Protein AF-A0A2V9QNV8-F1 (afdb_monomer_lite)

pLDDT: mean 74.78, std 14.24, range [40.12, 94.5]

Radius of gyration: 13.71 Å; chains: 1; bounding box: 27×28×39 Å

Structure (mmCIF, N/CA/C/O backbone):
data_AF-A0A2V9QNV8-F1
#
_entry.id   AF-A0A2V9QNV8-F1
#
loop_
_atom_site.group_PDB
_atom_site.id
_atom_site.type_symbol
_atom_site.label_atom_id
_atom_site.label_alt_id
_atom_site.label_comp_id
_atom_site.label_asym_id
_atom_site.label_entity_id
_atom_site.label_seq_id
_atom_site.pdbx_PDB_ins_code
_atom_site.Cartn_x
_atom_site.Cartn_y
_atom_site.Cartn_z
_atom_site.occupancy
_atom_site.B_iso_or_equiv
_atom_site.auth_seq_id
_atom_site.auth_comp_id
_atom_site.auth_asym_id
_atom_site.auth_atom_id
_atom_site.pdbx_PDB_model_num
ATOM 1 N N . MET A 1 1 ? -7.442 -20.555 16.621 1.00 40.12 1 MET A N 1
ATOM 2 C CA . MET A 1 1 ? -7.751 -19.112 16.631 1.00 40.12 1 MET A CA 1
ATOM 3 C C . MET A 1 1 ? -7.296 -18.516 15.313 1.00 40.12 1 MET A C 1
ATOM 5 O O . MET A 1 1 ? -6.106 -18.308 15.137 1.00 40.12 1 MET A O 1
ATOM 9 N N . GLY A 1 2 ? -8.199 -18.373 14.343 1.00 45.62 2 GLY A N 1
ATOM 10 C CA . GLY A 1 2 ? -7.889 -17.692 13.087 1.00 45.62 2 GLY A CA 1
ATOM 11 C C . GLY A 1 2 ? -8.338 -16.249 13.215 1.00 45.62 2 GLY A C 1
ATOM 12 O O . GLY A 1 2 ? -9.527 -15.980 13.087 1.00 45.62 2 GLY A O 1
ATOM 13 N N . ASN A 1 3 ? -7.4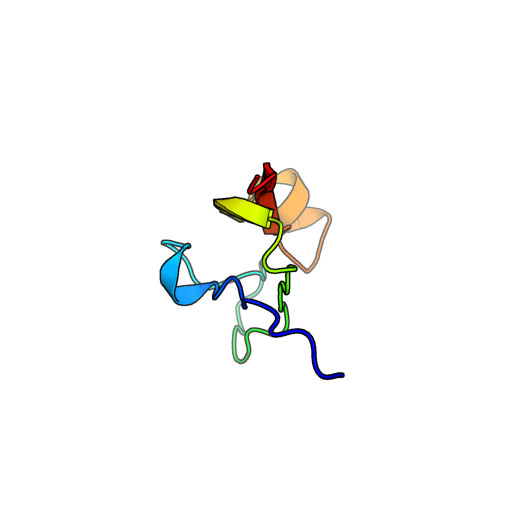16 -15.353 13.547 1.00 52.19 3 ASN A N 1
ATOM 14 C CA . ASN A 1 3 ? -7.693 -13.923 13.571 1.00 52.19 3 ASN A CA 1
ATOM 15 C C . ASN A 1 3 ? -8.108 -13.536 12.144 1.00 52.19 3 ASN A C 1
ATOM 17 O O . ASN A 1 3 ? -7.396 -13.858 11.190 1.00 52.19 3 ASN A O 1
ATOM 21 N N . ALA A 1 4 ? -9.291 -12.946 11.970 1.00 65.81 4 ALA A N 1
ATOM 22 C CA . ALA A 1 4 ? -9.700 -12.453 10.662 1.00 65.81 4 ALA A CA 1
ATOM 23 C C . ALA A 1 4 ? -8.732 -11.324 10.287 1.00 65.81 4 ALA A C 1
ATOM 25 O O . ALA A 1 4 ? -8.679 -10.322 10.982 1.00 65.81 4 ALA A O 1
ATOM 26 N N . PHE A 1 5 ? -7.909 -11.509 9.261 1.00 72.88 5 PHE A N 1
ATOM 27 C CA . PHE A 1 5 ? -7.070 -10.436 8.736 1.00 72.88 5 PHE A CA 1
ATOM 28 C C . PHE A 1 5 ? -7.805 -9.768 7.584 1.00 72.88 5 PHE A C 1
ATOM 30 O O . PHE A 1 5 ? -8.363 -10.457 6.722 1.00 72.88 5 PHE A O 1
ATOM 37 N N . GLU A 1 6 ? -7.779 -8.441 7.539 1.00 77.25 6 GLU A N 1
ATOM 38 C CA . GLU A 1 6 ? -8.291 -7.710 6.391 1.00 77.25 6 GLU A CA 1
ATOM 39 C C . GLU A 1 6 ? -7.193 -7.599 5.321 1.00 77.25 6 GLU A C 1
ATOM 41 O O . GLU A 1 6 ? -6.013 -7.379 5.610 1.00 77.25 6 GLU A O 1
ATOM 46 N N . LEU A 1 7 ? -7.575 -7.805 4.058 1.00 78.94 7 LEU A N 1
ATOM 47 C CA . LEU A 1 7 ? -6.687 -7.649 2.909 1.00 78.94 7 LEU A CA 1
ATOM 48 C C . LEU A 1 7 ? -6.878 -6.251 2.318 1.00 78.94 7 LEU A C 1
ATOM 50 O O . LEU A 1 7 ? -7.923 -5.968 1.725 1.00 78.94 7 LEU A O 1
ATOM 54 N N . ALA A 1 8 ? -5.834 -5.419 2.362 1.00 74.12 8 ALA A N 1
ATOM 55 C CA . ALA A 1 8 ? -5.809 -4.166 1.614 1.00 74.12 8 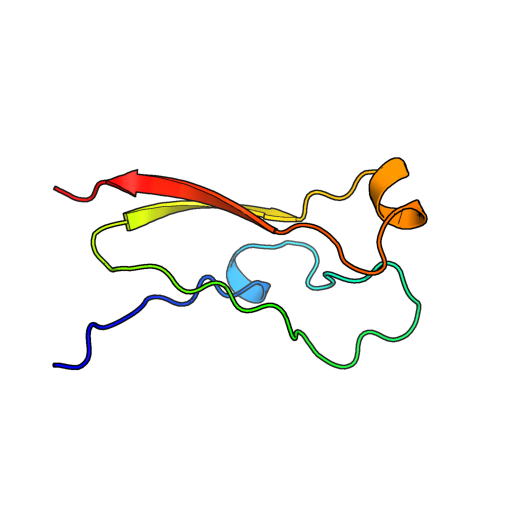ALA A CA 1
ATOM 56 C C . ALA A 1 8 ? -5.640 -4.486 0.121 1.00 74.12 8 ALA A C 1
ATOM 58 O O . ALA A 1 8 ? -4.528 -4.606 -0.394 1.00 74.12 8 ALA A O 1
ATOM 59 N N . ALA A 1 9 ? -6.755 -4.688 -0.583 1.00 65.00 9 ALA A N 1
ATOM 60 C CA . ALA A 1 9 ? -6.735 -5.072 -1.987 1.00 65.00 9 ALA A CA 1
ATOM 61 C C . ALA A 1 9 ? -6.271 -3.891 -2.866 1.00 65.00 9 ALA A C 1
ATOM 63 O O . ALA A 1 9 ? -6.996 -2.893 -2.974 1.00 65.00 9 ALA A O 1
ATOM 64 N N . PRO A 1 10 ? -5.140 -4.013 -3.593 1.00 59.84 10 PRO A N 1
ATOM 65 C CA . PRO A 1 10 ? -4.623 -2.963 -4.474 1.00 59.84 10 PRO A CA 1
ATOM 66 C C . PRO A 1 10 ? -5.681 -2.424 -5.445 1.00 59.84 10 PRO A C 1
ATOM 68 O O . PRO A 1 10 ? -5.784 -1.226 -5.668 1.00 59.84 10 PRO A O 1
ATOM 71 N N . ARG A 1 11 ? -6.546 -3.305 -5.961 1.00 56.62 11 ARG A N 1
ATOM 72 C CA . ARG A 1 11 ? -7.613 -2.965 -6.914 1.00 56.62 11 ARG A CA 1
ATOM 73 C C . ARG A 1 11 ? -8.741 -2.092 -6.353 1.00 56.62 11 ARG A C 1
ATOM 75 O O . ARG A 1 11 ? -9.393 -1.418 -7.141 1.00 56.62 11 ARG A O 1
ATOM 82 N N . LYS A 1 12 ? -9.000 -2.119 -5.040 1.00 55.16 12 LYS A N 1
ATOM 83 C CA . LYS A 1 12 ? -10.029 -1.272 -4.406 1.00 55.16 12 LYS A CA 1
ATOM 84 C C . LYS A 1 12 ? -9.490 0.101 -4.010 1.00 55.16 12 LYS A C 1
ATOM 86 O O . LYS A 1 12 ? -10.256 1.056 -3.974 1.00 55.16 12 LYS A O 1
ATOM 91 N N . HIS A 1 13 ? -8.189 0.196 -3.733 1.0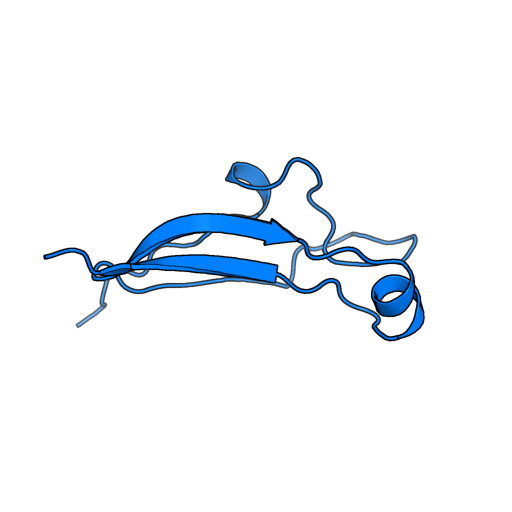0 57.41 13 HIS A N 1
ATOM 92 C CA . HIS A 1 13 ? -7.587 1.394 -3.144 1.00 57.41 13 HIS A CA 1
ATOM 93 C C . HIS A 1 13 ? -6.618 2.144 -4.072 1.00 57.41 13 HIS A C 1
ATOM 95 O O . HIS A 1 13 ? -6.237 3.271 -3.768 1.00 57.41 13 HIS A O 1
ATOM 101 N N . LEU A 1 14 ? -6.224 1.570 -5.214 1.00 58.53 14 LEU A N 1
ATOM 102 C CA . LEU A 1 14 ? -5.281 2.194 -6.145 1.00 58.53 14 LEU A CA 1
ATOM 103 C C . LEU A 1 14 ? -5.912 2.449 -7.512 1.00 58.53 14 LEU A C 1
ATOM 105 O O . LEU A 1 14 ? -6.458 1.555 -8.152 1.00 58.53 14 LEU A O 1
ATOM 109 N N . ARG A 1 15 ? -5.718 3.673 -8.018 1.00 52.19 15 ARG A N 1
ATOM 110 C CA . ARG A 1 15 ? -6.079 4.074 -9.390 1.00 52.19 15 ARG A CA 1
ATOM 111 C C . ARG A 1 15 ? -5.234 3.361 -10.457 1.00 52.19 15 ARG A C 1
ATOM 113 O O . ARG A 1 15 ? -5.650 3.259 -11.606 1.00 52.19 15 ARG A O 1
ATOM 120 N N . TYR A 1 16 ? -4.058 2.856 -10.075 1.00 54.62 16 TYR A N 1
ATOM 121 C CA . TYR A 1 16 ? -3.179 2.049 -10.917 1.00 54.62 16 TYR A CA 1
ATOM 122 C C . TYR A 1 16 ? -2.820 0.759 -10.190 1.00 54.62 16 TYR A C 1
ATOM 124 O O . TYR A 1 16 ? -2.229 0.784 -9.119 1.00 54.62 16 TYR A O 1
ATOM 132 N N . SER A 1 17 ? -3.156 -0.369 -10.807 1.00 56.72 17 SER A N 1
ATOM 133 C CA . SER A 1 17 ? -2.975 -1.695 -10.213 1.00 56.72 17 SER A CA 1
ATOM 134 C C . SER A 1 17 ? -1.491 -2.116 -10.134 1.00 56.72 17 SER A C 1
ATOM 136 O O . SER A 1 17 ? -1.121 -2.945 -9.320 1.00 56.72 17 SER A O 1
ATOM 138 N N . ARG A 1 18 ? -0.602 -1.543 -10.958 1.00 65.00 18 ARG A N 1
ATOM 139 C CA . ARG A 1 18 ? 0.781 -2.036 -11.094 1.00 65.00 18 ARG A CA 1
ATOM 140 C C . ARG A 1 18 ? 1.689 -1.581 -9.949 1.00 65.00 18 ARG A C 1
ATOM 142 O O . ARG A 1 18 ? 1.897 -0.383 -9.780 1.00 65.00 18 ARG A O 1
ATOM 149 N N . THR A 1 19 ? 2.323 -2.544 -9.287 1.00 66.62 19 THR A N 1
ATOM 150 C CA . THR A 1 19 ? 3.440 -2.360 -8.345 1.00 66.62 19 THR A CA 1
ATOM 151 C C . THR A 1 19 ? 4.807 -2.623 -8.986 1.00 66.62 19 THR A C 1
ATOM 153 O O . THR A 1 19 ? 5.788 -2.790 -8.282 1.00 66.62 19 THR A O 1
ATOM 156 N N . TYR A 1 20 ? 4.905 -2.640 -10.319 1.00 62.47 20 TYR A N 1
ATOM 157 C CA . TYR A 1 20 ? 6.155 -2.908 -11.040 1.00 62.47 20 TYR A CA 1
ATOM 158 C C . TYR A 1 20 ? 6.461 -1.799 -12.062 1.00 62.47 20 TYR A C 1
ATOM 160 O O . TYR A 1 20 ? 5.528 -1.310 -12.717 1.00 62.47 20 TYR A O 1
ATOM 168 N N . PRO A 1 21 ? 7.740 -1.417 -12.253 1.00 60.50 21 PRO A N 1
ATOM 169 C CA . PRO A 1 21 ? 8.162 -0.476 -13.290 1.00 60.50 21 PRO A CA 1
ATOM 170 C C . PRO A 1 21 ? 8.107 -1.052 -14.718 1.00 60.50 21 PRO A C 1
ATOM 172 O O . PRO A 1 21 ? 8.037 -0.275 -15.669 1.00 60.50 21 PRO A O 1
ATOM 175 N N . GLY A 1 22 ? 8.168 -2.384 -14.876 1.00 60.12 22 GLY A N 1
ATOM 176 C CA . GLY A 1 22 ? 8.402 -3.077 -16.154 1.00 60.12 22 GLY A CA 1
ATOM 177 C C . GLY A 1 22 ? 7.180 -3.316 -17.061 1.00 60.12 22 GLY A C 1
ATOM 178 O O . GLY A 1 22 ? 6.027 -3.094 -16.686 1.00 60.12 22 GLY A O 1
ATOM 179 N N . LEU A 1 23 ? 7.450 -3.793 -18.287 1.00 57.00 23 LEU A N 1
ATOM 180 C CA . LEU A 1 23 ? 6.466 -3.987 -19.370 1.00 57.00 23 LEU A CA 1
ATOM 181 C C . LEU A 1 23 ? 5.540 -5.207 -19.178 1.00 57.00 23 LEU A C 1
ATOM 183 O O . LEU A 1 23 ? 4.482 -5.256 -19.800 1.00 57.00 23 LEU A O 1
ATOM 187 N N . LEU A 1 24 ? 5.899 -6.168 -18.320 1.00 55.91 24 LEU A N 1
ATOM 188 C CA . LEU A 1 24 ? 5.108 -7.378 -18.058 1.00 55.91 24 LEU A CA 1
ATOM 189 C C . LEU A 1 24 ? 4.511 -7.355 -16.644 1.00 55.91 24 LEU A C 1
ATOM 191 O O . LEU A 1 24 ? 5.207 -7.676 -15.684 1.00 55.91 24 LEU A O 1
ATOM 195 N N . PRO A 1 25 ? 3.219 -7.029 -16.480 1.00 57.41 25 PRO A N 1
ATOM 196 C CA . PRO A 1 25 ? 2.534 -7.107 -15.205 1.00 57.41 25 PRO A CA 1
ATOM 197 C C . PRO A 1 25 ? 1.527 -8.249 -15.293 1.00 57.41 25 PRO A C 1
ATOM 199 O O . PRO A 1 25 ? 0.363 -8.019 -15.616 1.00 57.41 25 PRO A O 1
ATOM 202 N N . VAL A 1 26 ? 1.965 -9.488 -15.083 1.00 54.94 26 VAL A N 1
ATOM 203 C CA . VAL A 1 26 ? 1.028 -10.620 -15.186 1.00 54.94 26 VAL A CA 1
ATOM 204 C C . VAL A 1 26 ? 0.382 -10.930 -13.829 1.00 54.94 26 VAL A C 1
ATOM 206 O O . VAL A 1 26 ? -0.736 -11.433 -13.788 1.00 54.94 26 VAL A O 1
ATOM 209 N N . VAL A 1 27 ? 1.004 -10.548 -12.702 1.00 56.06 27 VAL A N 1
ATOM 210 C CA . VAL A 1 27 ? 0.511 -10.909 -11.360 1.00 56.06 27 VAL A CA 1
ATOM 211 C C . VAL A 1 27 ? 0.802 -9.842 -10.301 1.00 56.06 27 VAL A C 1
ATOM 213 O O . VAL A 1 27 ? 1.894 -9.287 -10.243 1.00 56.06 27 VAL A O 1
ATOM 216 N N . HIS A 1 28 ? -0.188 -9.575 -9.442 1.00 63.34 28 HIS A N 1
ATOM 217 C CA . HIS A 1 28 ? -0.018 -8.772 -8.226 1.00 63.34 28 HIS A CA 1
ATOM 218 C C . HIS A 1 28 ? 0.493 -9.698 -7.130 1.00 63.34 28 HIS A C 1
ATOM 220 O O . HIS A 1 28 ? -0.289 -10.429 -6.520 1.00 63.34 28 HIS A O 1
ATOM 226 N N . VAL A 1 29 ? 1.808 -9.722 -6.943 1.00 68.38 29 VAL A N 1
ATOM 227 C CA . VAL A 1 29 ? 2.437 -10.566 -5.917 1.00 68.38 29 VAL A CA 1
ATOM 228 C C . VAL A 1 29 ? 2.351 -9.902 -4.543 1.00 68.38 29 VAL A C 1
ATOM 230 O O . VAL A 1 29 ? 2.244 -10.592 -3.531 1.00 68.38 29 VAL A O 1
ATOM 233 N N . ASP A 1 30 ? 2.303 -8.572 -4.512 1.00 74.25 30 ASP A N 1
ATOM 234 C CA . ASP A 1 30 ? 2.307 -7.816 -3.268 1.00 74.25 30 ASP A CA 1
ATOM 235 C C . ASP A 1 30 ? 0.942 -7.898 -2.581 1.00 74.25 30 ASP A C 1
ATOM 237 O O . ASP A 1 30 ? -0.087 -7.464 -3.111 1.00 74.25 30 ASP A O 1
ATOM 241 N N . ARG A 1 31 ? 0.935 -8.482 -1.382 1.00 78.31 31 ARG A N 1
ATOM 242 C CA . ARG A 1 31 ? -0.245 -8.616 -0.526 1.00 78.31 31 ARG A CA 1
ATOM 243 C C . ARG A 1 31 ? 0.024 -7.894 0.782 1.00 78.31 31 ARG A C 1
ATOM 245 O O . ARG A 1 31 ? 1.078 -8.082 1.380 1.00 78.31 31 ARG A O 1
ATOM 252 N N . PHE A 1 32 ? -0.941 -7.098 1.226 1.00 82.56 32 PHE A N 1
ATOM 253 C CA . PHE A 1 32 ? -0.855 -6.355 2.476 1.00 82.56 32 PHE A CA 1
ATOM 254 C C . PHE A 1 32 ? -2.015 -6.783 3.378 1.00 82.56 32 PHE A C 1
ATOM 256 O O . PHE A 1 32 ? -3.172 -6.477 3.087 1.00 82.56 32 PHE A O 1
ATOM 263 N N . TYR A 1 33 ? -1.696 -7.519 4.441 1.00 87.06 33 TYR A N 1
ATOM 264 C CA . TYR A 1 33 ? -2.656 -7.982 5.443 1.00 87.06 33 TYR A CA 1
ATOM 265 C C . TYR A 1 33 ? -2.472 -7.188 6.730 1.00 87.06 33 TYR A C 1
ATOM 267 O O . TYR A 1 33 ? -1.335 -6.938 7.134 1.00 87.06 33 TYR A O 1
ATOM 275 N N . TYR A 1 34 ? -3.572 -6.808 7.368 1.00 88.38 34 TYR A N 1
ATOM 276 C CA . TYR A 1 34 ? -3.552 -6.114 8.651 1.00 88.38 34 TYR A CA 1
ATOM 277 C C . TYR A 1 34 ? -4.625 -6.662 9.593 1.00 88.38 34 TYR A C 1
ATOM 279 O O . TYR A 1 34 ? -5.576 -7.322 9.170 1.00 88.38 34 TYR A O 1
ATOM 287 N N . ASP A 1 35 ? -4.404 -6.453 10.888 1.00 89.88 35 ASP A N 1
ATOM 288 C CA . ASP A 1 35 ? -5.289 -6.915 11.956 1.00 89.88 35 ASP A CA 1
ATOM 289 C C . ASP A 1 35 ? -6.533 -6.015 12.079 1.00 89.88 35 ASP A C 1
ATOM 291 O O . ASP A 1 35 ? -6.465 -4.828 11.766 1.00 89.88 35 ASP A O 1
ATOM 295 N N . ASN A 1 36 ? -7.654 -6.552 12.571 1.00 86.81 36 ASN A N 1
ATOM 296 C CA . ASN A 1 36 ? -8.903 -5.799 12.757 1.00 86.81 36 ASN A CA 1
ATOM 297 C C . ASN A 1 36 ? -8.786 -4.658 13.774 1.00 86.81 36 ASN A C 1
ATOM 299 O O . ASN A 1 36 ? -9.632 -3.769 13.786 1.00 86.81 36 ASN A O 1
ATOM 303 N N . HIS A 1 37 ? -7.758 -4.664 14.624 1.00 89.62 37 HIS A N 1
ATOM 304 C CA . HIS A 1 37 ? -7.460 -3.532 15.500 1.00 89.62 37 HIS A CA 1
ATOM 305 C C . HIS A 1 37 ? -6.927 -2.308 14.738 1.00 89.62 37 HIS A C 1
ATOM 307 O O . HIS A 1 37 ? -6.800 -1.233 15.323 1.00 89.62 37 HIS A O 1
ATOM 313 N N . LEU A 1 38 ? -6.637 -2.425 13.439 1.00 90.81 38 LEU A N 1
ATOM 314 C CA . LEU A 1 38 ? -6.141 -1.338 12.601 1.00 90.81 38 LEU A CA 1
ATOM 315 C C . LEU A 1 38 ? -7.187 -0.926 11.563 1.00 90.81 38 LEU A C 1
ATOM 317 O O . LEU A 1 38 ? -7.543 -1.695 10.674 1.00 90.81 38 LEU A O 1
ATOM 321 N N . ARG A 1 39 ? -7.609 0.337 1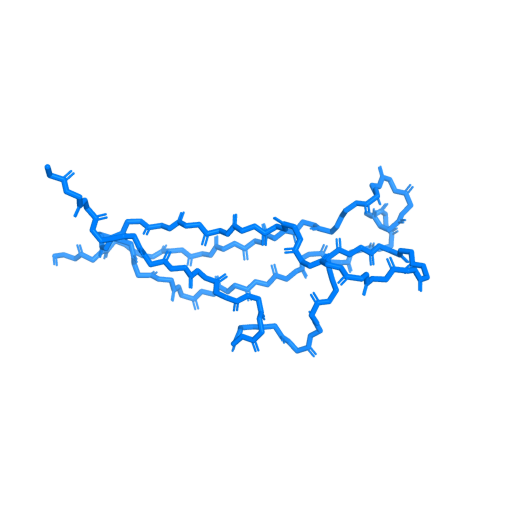1.605 1.00 90.25 39 ARG A N 1
ATOM 322 C CA . ARG A 1 39 ? -8.439 0.941 10.563 1.00 90.25 39 ARG A CA 1
ATOM 323 C C . ARG A 1 39 ? -7.550 1.541 9.481 1.00 90.25 39 ARG A C 1
ATOM 325 O O . ARG A 1 39 ? -6.832 2.506 9.735 1.00 90.25 39 ARG A O 1
ATOM 332 N N . LEU A 1 40 ? -7.609 1.000 8.264 1.00 90.19 40 LEU A N 1
ATOM 333 C CA . LEU A 1 40 ? -6.873 1.529 7.111 1.00 90.19 40 LEU A CA 1
ATOM 334 C C . LEU A 1 40 ? -7.440 2.894 6.684 1.00 90.19 40 LEU A C 1
ATOM 336 O O . LEU A 1 40 ? -8.556 2.979 6.175 1.00 90.19 40 LEU A O 1
ATOM 340 N N . THR A 1 41 ? -6.664 3.965 6.852 1.00 91.12 41 T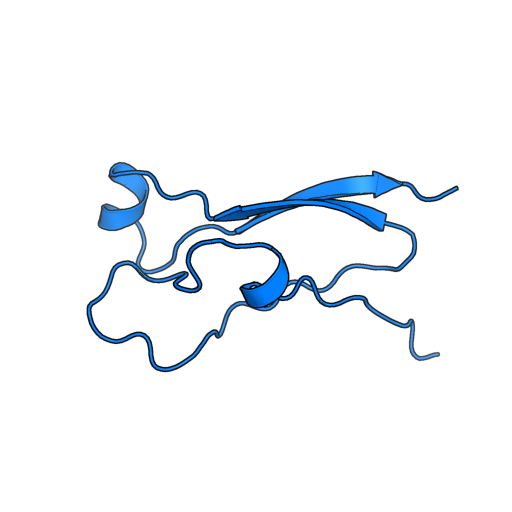HR A N 1
ATOM 341 C CA . THR A 1 41 ? -7.073 5.336 6.491 1.00 91.12 41 THR A CA 1
ATOM 342 C C . THR A 1 41 ? -6.637 5.729 5.089 1.00 91.12 41 THR A C 1
ATOM 344 O O . THR A 1 41 ? -7.341 6.456 4.388 1.00 91.12 41 THR A O 1
ATOM 347 N N . SER A 1 42 ? -5.476 5.248 4.643 1.00 88.69 42 SER A N 1
ATOM 348 C CA . SER A 1 42 ? -5.014 5.467 3.276 1.00 88.69 42 SER A CA 1
ATOM 349 C C . SER A 1 42 ? -4.127 4.331 2.798 1.00 88.69 42 SER A C 1
ATOM 351 O O . SER A 1 42 ? -3.375 3.743 3.572 1.00 88.69 42 SER A O 1
ATOM 353 N N . PHE A 1 43 ? -4.190 4.051 1.501 1.00 87.75 43 PHE A N 1
ATOM 354 C CA . PHE A 1 43 ? -3.337 3.069 0.849 1.00 87.75 43 PHE A CA 1
ATOM 355 C C . PHE A 1 43 ? -2.923 3.596 -0.519 1.00 87.75 43 PHE A C 1
ATOM 357 O O . PHE A 1 43 ? -3.771 3.942 -1.343 1.00 87.75 43 PHE A O 1
ATOM 364 N N . ARG A 1 44 ? -1.617 3.711 -0.757 1.00 85.00 44 ARG A N 1
ATOM 365 C CA . ARG A 1 44 ? -1.070 4.298 -1.985 1.00 85.00 44 ARG A CA 1
ATOM 366 C C . ARG A 1 44 ? 0.198 3.593 -2.439 1.00 85.00 44 ARG A C 1
ATOM 368 O O . ARG A 1 44 ? 0.970 3.096 -1.629 1.00 85.00 44 ARG A O 1
ATOM 375 N N . VAL A 1 45 ? 0.450 3.634 -3.742 1.00 83.44 45 VAL A N 1
ATOM 376 C CA . VAL A 1 45 ? 1.738 3.244 -4.320 1.00 83.44 45 VAL A CA 1
ATOM 377 C C . VAL A 1 45 ? 2.635 4.475 -4.341 1.00 83.44 45 VAL A C 1
ATOM 379 O O . VAL A 1 45 ? 2.298 5.487 -4.961 1.00 83.44 45 VAL A O 1
ATOM 382 N N . HIS A 1 46 ? 3.782 4.406 -3.675 1.00 85.56 46 HIS A N 1
ATOM 383 C CA . HIS A 1 46 ? 4.809 5.430 -3.772 1.00 85.56 46 HIS A CA 1
ATOM 384 C C . HIS A 1 46 ? 5.583 5.224 -5.075 1.00 85.56 46 HIS A C 1
ATOM 386 O O . HIS A 1 46 ? 6.369 4.293 -5.199 1.00 85.56 46 HIS A O 1
ATOM 392 N N . ARG A 1 47 ? 5.336 6.079 -6.073 1.00 79.81 47 ARG A N 1
ATOM 393 C CA . ARG A 1 47 ? 5.946 5.980 -7.405 1.00 79.81 47 ARG A CA 1
ATOM 394 C C . ARG A 1 47 ? 6.729 7.245 -7.731 1.00 79.81 47 ARG A C 1
ATOM 396 O O . ARG A 1 47 ? 6.196 8.179 -8.324 1.00 79.81 47 ARG A O 1
ATOM 403 N N . THR A 1 48 ? 7.999 7.272 -7.349 1.00 85.19 48 THR A N 1
ATOM 404 C CA . THR A 1 48 ? 8.930 8.347 -7.718 1.00 85.19 48 THR A CA 1
ATOM 405 C C . THR A 1 48 ? 9.835 7.904 -8.859 1.00 85.19 48 THR A C 1
ATOM 407 O O . THR A 1 48 ? 10.017 6.711 -9.099 1.00 85.19 48 THR A O 1
ATOM 410 N N . ARG A 1 49 ? 10.420 8.870 -9.577 1.00 85.69 49 ARG A N 1
ATOM 411 C CA . ARG A 1 49 ? 11.395 8.581 -10.643 1.00 85.69 49 ARG A CA 1
ATOM 412 C C . ARG A 1 49 ? 12.580 7.795 -10.094 1.00 85.69 49 ARG A C 1
ATOM 414 O O . ARG A 1 49 ? 12.959 6.803 -10.693 1.00 85.69 49 ARG A O 1
ATOM 421 N N . THR A 1 50 ? 13.098 8.195 -8.933 1.00 88.62 50 THR A N 1
ATOM 422 C CA . THR A 1 50 ? 14.176 7.481 -8.243 1.00 88.62 50 THR A CA 1
ATOM 423 C C . THR A 1 50 ? 13.806 6.027 -8.001 1.00 88.62 50 THR A C 1
ATOM 425 O O . THR A 1 50 ? 14.579 5.148 -8.353 1.00 88.62 50 THR A O 1
ATOM 428 N N . LEU A 1 51 ? 12.604 5.760 -7.481 1.00 81.81 51 LEU A N 1
ATOM 429 C CA . LEU A 1 51 ? 12.193 4.393 -7.186 1.00 81.81 51 LEU A CA 1
ATOM 430 C C . LEU A 1 51 ? 12.021 3.535 -8.443 1.00 81.81 51 LEU A C 1
ATOM 432 O O . LEU A 1 51 ? 12.382 2.369 -8.427 1.00 81.81 51 LEU A O 1
ATOM 436 N N . LEU A 1 52 ? 11.535 4.118 -9.543 1.00 80.25 52 LEU A N 1
ATOM 437 C CA . LEU A 1 52 ? 11.404 3.411 -10.822 1.00 80.25 52 LEU A CA 1
ATOM 438 C C . LEU A 1 52 ? 12.746 2.935 -11.396 1.00 80.25 52 LEU A C 1
ATOM 440 O O . LEU A 1 52 ? 12.752 1.991 -12.179 1.00 80.25 52 LEU A O 1
ATOM 444 N N . PHE A 1 53 ? 13.849 3.600 -11.046 1.00 82.81 53 PHE A N 1
ATOM 445 C CA . PHE A 1 53 ? 15.198 3.204 -11.458 1.00 82.81 53 PHE A CA 1
ATOM 446 C C . PHE A 1 53 ? 15.926 2.374 -10.399 1.00 82.81 53 PHE A C 1
ATOM 448 O O . PHE A 1 53 ? 16.739 1.527 -10.748 1.00 82.81 53 PHE A O 1
ATOM 455 N N . ALA A 1 54 ? 15.664 2.637 -9.118 1.00 85.69 54 ALA A N 1
ATOM 456 C CA . ALA A 1 54 ? 16.374 2.020 -8.004 1.00 85.69 54 ALA A CA 1
ATOM 457 C C . ALA A 1 54 ? 15.756 0.694 -7.539 1.00 85.69 54 ALA A C 1
ATOM 459 O O . ALA A 1 54 ? 16.418 -0.054 -6.826 1.00 85.69 54 ALA A O 1
ATOM 460 N N . SER A 1 55 ? 14.501 0.412 -7.896 1.00 81.12 55 SER A N 1
ATOM 461 C CA . SER A 1 55 ? 13.810 -0.812 -7.504 1.00 81.12 55 SER A CA 1
ATOM 462 C C . SER A 1 55 ? 12.970 -1.365 -8.649 1.00 81.12 55 SER A C 1
ATOM 464 O O . SER A 1 55 ? 12.357 -0.642 -9.431 1.00 81.12 55 SER A O 1
ATOM 466 N N . ASP A 1 56 ? 12.946 -2.684 -8.720 1.00 75.88 56 ASP A N 1
ATOM 467 C CA . ASP A 1 56 ? 12.091 -3.527 -9.547 1.00 75.88 56 ASP A CA 1
ATOM 468 C C . ASP A 1 56 ? 10.639 -3.597 -9.048 1.00 75.88 56 ASP A C 1
ATOM 470 O O . ASP A 1 56 ? 9.758 -4.038 -9.792 1.00 75.88 56 ASP A O 1
ATOM 474 N N . HIS A 1 57 ? 10.371 -3.089 -7.841 1.00 79.44 57 HIS A N 1
ATOM 475 C CA . HIS A 1 57 ? 9.043 -2.990 -7.251 1.00 79.44 57 HIS A CA 1
ATOM 476 C C . HIS A 1 57 ? 8.735 -1.568 -6.775 1.00 79.44 57 HIS A C 1
ATOM 478 O O . HIS A 1 57 ? 9.589 -0.794 -6.345 1.00 79.44 57 HIS A O 1
ATOM 484 N N . LEU A 1 58 ? 7.460 -1.209 -6.837 1.00 81.62 58 LEU A N 1
ATOM 485 C CA . LEU A 1 58 ? 6.952 0.030 -6.280 1.00 81.62 58 LEU A CA 1
ATOM 486 C C . LEU A 1 58 ? 6.515 -0.204 -4.839 1.00 81.62 58 LEU A C 1
ATOM 488 O O . LEU A 1 58 ? 5.811 -1.166 -4.541 1.00 81.62 58 LEU A O 1
ATOM 492 N N . LEU A 1 59 ? 6.880 0.723 -3.958 1.00 84.56 59 LEU A N 1
ATOM 493 C CA . LEU A 1 59 ? 6.521 0.644 -2.550 1.00 84.56 59 LEU A CA 1
ATOM 494 C C . LEU A 1 59 ? 5.022 0.863 -2.360 1.00 84.56 59 LEU A C 1
ATOM 496 O O . LEU A 1 59 ? 4.440 1.814 -2.886 1.00 84.56 59 LEU A O 1
ATOM 500 N N . LEU A 1 60 ? 4.426 0.019 -1.527 1.00 85.69 60 LEU A N 1
ATOM 501 C CA . LEU A 1 60 ? 3.087 0.205 -0.990 1.00 85.69 60 LEU A CA 1
ATOM 502 C C . LEU A 1 60 ? 3.192 0.921 0.354 1.00 85.69 60 LEU A C 1
ATOM 504 O O . LEU A 1 60 ? 3.966 0.524 1.221 1.00 85.69 60 LEU A O 1
ATOM 508 N N . VAL A 1 61 ? 2.416 1.986 0.519 1.00 88.62 61 VAL A N 1
ATOM 509 C CA . VAL A 1 61 ? 2.360 2.775 1.749 1.00 88.62 61 VAL A CA 1
ATOM 510 C C . VAL A 1 61 ? 0.932 2.751 2.261 1.00 88.62 61 VAL A C 1
ATOM 512 O O . VAL A 1 61 ? 0.010 3.161 1.553 1.00 88.62 61 VAL A O 1
ATOM 515 N N . ALA A 1 62 ? 0.776 2.290 3.496 1.00 90.94 62 ALA A N 1
AT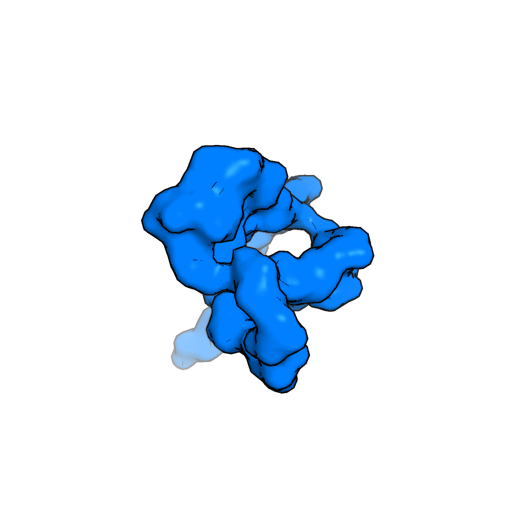OM 516 C CA . ALA A 1 62 ? -0.489 2.210 4.201 1.00 90.94 62 ALA A CA 1
ATOM 517 C C . ALA A 1 62 ? -0.427 3.087 5.457 1.00 90.94 62 ALA A C 1
ATOM 519 O O . ALA A 1 62 ? 0.586 3.094 6.155 1.00 90.94 62 ALA A O 1
ATOM 520 N N . ALA A 1 63 ? -1.495 3.830 5.727 1.00 92.44 63 ALA A N 1
ATOM 521 C CA . ALA A 1 63 ? -1.678 4.553 6.978 1.00 92.44 63 ALA A CA 1
ATOM 522 C C . ALA A 1 63 ? -2.838 3.926 7.747 1.00 92.44 63 ALA A C 1
ATOM 524 O O . ALA A 1 63 ? -3.858 3.576 7.148 1.00 92.44 63 ALA A O 1
ATOM 525 N N . PHE A 1 64 ? -2.664 3.802 9.059 1.00 93.56 64 PHE A N 1
ATOM 526 C CA . PHE A 1 64 ? -3.620 3.164 9.950 1.00 93.56 64 PHE A CA 1
ATOM 527 C C . PHE A 1 64 ? -3.921 4.052 11.145 1.00 93.56 64 PHE A C 1
ATOM 529 O O . PHE A 1 64 ? -3.067 4.812 11.599 1.00 93.56 64 PHE A O 1
ATOM 536 N N . GLU A 1 65 ? -5.124 3.891 11.669 1.00 94.50 65 GLU A N 1
ATOM 537 C CA . GLU A 1 65 ? -5.520 4.345 12.995 1.00 94.50 65 GLU A CA 1
ATOM 538 C C . GLU A 1 65 ? -5.841 3.127 13.859 1.00 94.50 65 GLU A C 1
ATOM 540 O O . GLU A 1 65 ? -6.251 2.086 13.340 1.00 94.50 65 GLU A O 1
ATOM 545 N N . LEU A 1 66 ? -5.647 3.249 15.172 1.00 94.06 66 LEU A N 1
ATOM 546 C CA . LEU A 1 66 ? -6.066 2.204 16.097 1.00 94.06 66 LEU A CA 1
ATOM 547 C C . LEU A 1 66 ? -7.591 2.241 16.223 1.00 94.06 66 LEU A C 1
ATOM 549 O O . LEU A 1 66 ? -8.189 3.309 16.362 1.00 94.06 66 LEU A O 1
ATOM 553 N N . THR A 1 67 ? -8.202 1.072 16.147 1.00 82.88 67 THR A N 1
ATOM 554 C CA . THR A 1 67 ? -9.633 0.891 16.376 1.00 82.88 67 THR A CA 1
ATOM 555 C C . THR A 1 67 ? -9.787 0.605 17.866 1.00 82.88 67 THR A C 1
ATOM 557 O O . THR A 1 67 ? -9.208 -0.371 18.342 1.00 82.88 67 THR A O 1
ATOM 560 N N . GLU A 1 68 ? -10.454 1.504 18.595 1.00 69.69 68 GLU A N 1
ATOM 561 C CA . GLU A 1 68 ? -10.775 1.319 20.022 1.00 69.69 68 GLU A CA 1
ATOM 562 C C . GLU A 1 68 ? -11.649 0.081 20.265 1.00 69.69 68 GLU A C 1
ATOM 564 O O . GLU A 1 68 ? -12.518 -0.214 19.408 1.00 69.69 68 GLU A O 1
#

Foldseek 3Di:
DDQDKDKPQLVVAPPDSDFFLDDDDPDDPDIDTDGPQWDWPHKYWDDDPCCSVVDRGTDIDTDTDGDD

Secondary structure (DSSP, 8-state):
----EEE--HHHH-SS----SSS---------EEETTEEEEEEEEE--HHHHHH-SSPEEEEEEEE--

Sequence (68 aa):
MGNAFELAAPRKHLRYSRTYPGLLPVVHVDRFYYDNHLRLTSFRVHRTRTLLFASDHLLLVAAFELTE